Protein AF-A0A379AAY5-F1 (afdb_monomer_lite)

Sequence (145 aa):
MQYLQDCATEAGLPSEFLYMDEIGLGEKGEFTDAQDQVISNLFKLYPWEFMLREMFSTKLGDAGVRWLEPAWKSIISNKALLPLLWEMFPNHPNLLPAWFAEDDVPHMDKYVVKPLFSREGANIRIVENGQEIAPRRWAVWPKRE

Radius of gyration: 20.33 Å; chains: 1; bounding box: 47×43×53 Å

Organism: Enterobacter agglomerans (NCBI:txid549)

pLDDT: mean 86.91, std 13.9, range [35.75, 98.0]

Secondary structure (DSSP, 8-state):
-HHHHHHHHHTT-------GGG-EE-TTS-EE-TTS-B--EEE--S-HHHHTTSGGGGGTTTS--EEES-TTHHHHT-TTHHHHHHHHSTT-TT------TTS-PPP-SEEEE--TT--TTTT-EEEETTEEEE---SPPPPPP-

Foldseek 3Di:
DVVVCVVCVVVVHDDDDDDPVQWDADPQRATAGVVRHGAQEDEDPDDLVVCCVDPVVVSPVPNNHHYVVDSCVNVVPFPVVQCVCCVVPPPDVPHDHDDPPPDDDDDDQWDKDDDRPDDDCAPIFIHGNNDGPDDGDDDDDPPDD

Structure (mmCIF, N/CA/C/O backbone):
data_AF-A0A379AAY5-F1
#
_entry.id   AF-A0A379AAY5-F1
#
loop_
_atom_site.group_PDB
_atom_site.id
_atom_site.type_symbol
_atom_site.label_atom_id
_atom_site.label_alt_id
_atom_site.label_comp_id
_atom_site.label_asym_id
_atom_site.label_entity_id
_atom_site.label_seq_id
_atom_site.pdbx_PDB_ins_code
_atom_site.Cartn_x
_atom_site.Cartn_y
_atom_site.Cartn_z
_atom_site.occupancy
_atom_site.B_iso_or_equiv
_atom_site.auth_seq_id
_atom_site.auth_comp_id
_atom_site.auth_asym_id
_atom_site.auth_atom_id
_atom_site.pdbx_PDB_model_num
ATOM 1 N N . MET A 1 1 ? 5.084 2.052 14.918 1.00 78.38 1 MET A N 1
ATOM 2 C CA . MET A 1 1 ? 3.793 2.266 15.603 1.00 78.38 1 MET A CA 1
ATOM 3 C C . MET A 1 1 ? 3.895 3.411 16.588 1.00 78.38 1 MET A C 1
ATOM 5 O O . MET A 1 1 ? 3.214 4.391 16.342 1.00 78.38 1 MET A O 1
ATOM 9 N N . GLN A 1 2 ? 4.801 3.344 17.575 1.00 88.62 2 GLN A N 1
ATOM 10 C CA . GLN A 1 2 ? 4.954 4.370 18.620 1.00 88.62 2 GLN A CA 1
ATOM 11 C C . GLN A 1 2 ? 4.897 5.812 18.103 1.00 88.62 2 GLN A C 1
ATOM 13 O O . GLN A 1 2 ? 4.062 6.575 18.551 1.00 88.62 2 GLN A O 1
ATOM 18 N N . TYR A 1 3 ? 5.668 6.140 17.064 1.00 93.12 3 TYR A N 1
ATOM 19 C CA . TYR A 1 3 ? 5.671 7.490 16.494 1.00 93.12 3 TYR A CA 1
ATOM 20 C C . TYR A 1 3 ? 4.278 8.029 16.109 1.00 93.12 3 TYR A C 1
ATOM 22 O O . TYR A 1 3 ? 3.958 9.172 16.401 1.00 93.12 3 TYR A O 1
ATOM 30 N N . LEU A 1 4 ? 3.422 7.216 15.478 1.00 92.75 4 LEU A N 1
ATOM 31 C CA . LEU A 1 4 ? 2.071 7.660 15.107 1.00 92.75 4 LEU A CA 1
ATOM 32 C C . LEU A 1 4 ? 1.134 7.742 16.315 1.00 92.75 4 LEU A C 1
ATOM 34 O O . LEU A 1 4 ? 0.222 8.564 16.318 1.00 92.75 4 LEU A O 1
ATOM 38 N N . GLN A 1 5 ? 1.367 6.912 17.331 1.00 92.75 5 GLN A N 1
ATOM 39 C CA . GLN A 1 5 ? 0.647 6.979 18.599 1.00 92.75 5 GLN A CA 1
ATOM 40 C C . GLN A 1 5 ? 1.020 8.248 19.378 1.00 92.75 5 GLN A C 1
ATOM 42 O O . GLN A 1 5 ? 0.143 8.920 19.918 1.00 92.75 5 GLN A O 1
ATOM 47 N N . ASP A 1 6 ? 2.299 8.626 19.360 1.00 94.38 6 ASP A N 1
ATOM 48 C CA . ASP A 1 6 ? 2.790 9.876 19.939 1.00 94.38 6 ASP A CA 1
ATOM 49 C C . ASP A 1 6 ? 2.157 11.070 19.213 1.00 94.38 6 ASP A C 1
ATOM 51 O O . ASP A 1 6 ? 1.593 11.943 19.863 1.00 94.38 6 ASP A O 1
ATOM 55 N N . CYS A 1 7 ? 2.118 11.065 17.872 1.00 95.44 7 CYS A N 1
ATOM 56 C CA . CYS A 1 7 ? 1.424 12.107 17.105 1.00 95.44 7 CYS A CA 1
ATOM 57 C C . CYS A 1 7 ? -0.078 12.194 17.433 1.00 95.44 7 CYS A C 1
ATOM 59 O O . CYS A 1 7 ? -0.622 13.293 17.524 1.00 95.44 7 CYS A O 1
ATOM 61 N N . ALA A 1 8 ? -0.764 11.058 17.605 1.00 93.62 8 ALA A N 1
ATOM 62 C CA . ALA A 1 8 ? -2.165 11.045 18.026 1.00 93.62 8 ALA A CA 1
ATOM 63 C C . ALA A 1 8 ? -2.330 11.644 19.432 1.00 93.62 8 ALA A C 1
ATOM 65 O O . ALA A 1 8 ? -3.201 12.486 19.642 1.00 93.62 8 ALA A O 1
ATOM 66 N N . THR A 1 9 ? -1.443 11.277 20.359 1.00 94.69 9 THR A N 1
ATOM 67 C CA . THR A 1 9 ? -1.415 11.805 21.729 1.00 94.69 9 THR A CA 1
ATOM 68 C C . THR A 1 9 ? -1.166 13.315 21.744 1.00 94.69 9 THR A C 1
ATOM 70 O O . THR A 1 9 ? -1.894 14.049 22.408 1.00 94.69 9 THR A O 1
ATOM 73 N N . GLU A 1 10 ? -0.200 13.806 20.963 1.00 96.69 10 GLU A N 1
ATOM 74 C CA . GLU A 1 10 ? 0.086 15.239 20.795 1.00 96.69 10 GLU A CA 1
ATOM 75 C C . GLU A 1 10 ? -1.099 16.001 20.184 1.00 96.69 10 GLU A C 1
ATOM 77 O O . GLU A 1 10 ? -1.337 17.160 20.524 1.00 96.69 10 GLU A O 1
ATOM 82 N N . ALA A 1 11 ? -1.884 15.345 19.325 1.00 96.06 11 ALA A N 1
ATOM 83 C CA . ALA A 1 11 ? -3.123 15.882 18.769 1.00 96.06 11 ALA A CA 1
ATOM 84 C C . ALA A 1 11 ? -4.331 15.778 19.726 1.00 96.06 11 ALA A C 1
ATOM 86 O O . ALA A 1 11 ? -5.434 16.189 19.360 1.00 96.06 11 ALA A O 1
ATOM 87 N N . GLY A 1 12 ? -4.154 15.235 20.937 1.00 96.12 12 GLY A N 1
ATOM 88 C CA . GLY A 1 12 ? -5.219 15.054 21.927 1.00 96.12 12 GLY A CA 1
ATOM 89 C C . GLY A 1 12 ? -6.191 13.9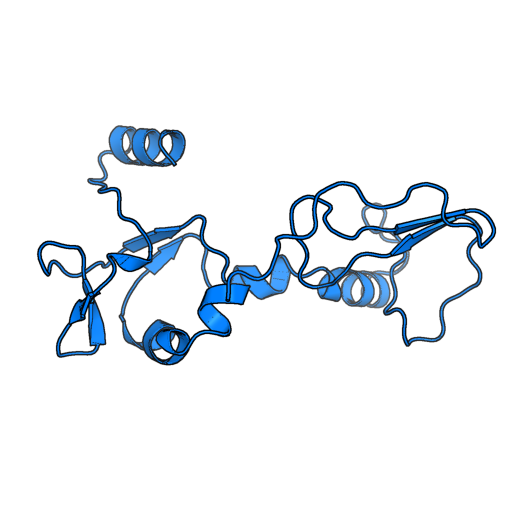13 21.608 1.00 96.12 12 GLY A C 1
ATOM 90 O O . GLY A 1 12 ? -7.307 13.897 22.128 1.00 96.12 12 GLY A O 1
ATOM 91 N N . LEU A 1 13 ? -5.797 12.974 20.746 1.00 93.00 13 LEU A N 1
ATOM 92 C CA . LEU A 1 13 ? -6.594 11.805 20.391 1.00 93.00 13 LEU A CA 1
ATOM 93 C C . LEU A 1 13 ? -6.202 10.613 21.279 1.00 93.00 13 LEU A C 1
ATOM 95 O O . LEU A 1 13 ? -5.034 10.213 21.271 1.00 93.00 13 LEU A O 1
ATOM 99 N N . PRO A 1 14 ? -7.152 10.006 22.017 1.00 90.88 14 PRO A N 1
ATOM 100 C CA . PRO A 1 14 ? -6.879 8.769 22.734 1.00 90.88 14 PRO A CA 1
ATOM 101 C C . PRO A 1 14 ? -6.568 7.658 21.728 1.00 90.88 14 PRO A C 1
ATOM 103 O O . PRO A 1 14 ? -7.204 7.558 20.675 1.00 90.88 14 PRO A O 1
ATOM 106 N N . SER A 1 15 ? -5.572 6.836 22.038 1.00 92.31 15 SER A N 1
ATOM 107 C CA . SER A 1 15 ? -5.145 5.747 21.165 1.00 92.31 15 SER A CA 1
ATOM 108 C C . SER A 1 15 ? -4.651 4.562 21.980 1.00 92.31 15 SER A C 1
ATOM 110 O O . SER A 1 15 ? -3.886 4.728 22.927 1.00 92.31 15 SER A O 1
ATOM 112 N N . GLU A 1 16 ? -5.068 3.372 21.565 1.00 92.00 16 GLU A N 1
ATOM 113 C CA . GLU A 1 16 ? -4.670 2.098 22.158 1.00 92.00 16 GLU A CA 1
ATOM 114 C C . GLU A 1 16 ? -3.920 1.262 21.120 1.00 92.00 16 GLU A C 1
ATOM 116 O O . GLU A 1 16 ? -4.188 1.340 19.915 1.00 92.00 16 GLU A O 1
ATOM 121 N N . PHE A 1 17 ? -2.951 0.478 21.588 1.00 92.94 17 PHE A N 1
ATOM 122 C CA . PHE A 1 17 ? -2.233 -0.478 20.754 1.00 92.94 17 PHE A CA 1
ATOM 123 C C . PHE A 1 17 ? -2.878 -1.856 20.884 1.00 92.94 17 PHE A C 1
ATOM 125 O O . PHE A 1 17 ? -3.150 -2.308 21.990 1.00 92.94 17 PHE A O 1
ATOM 132 N N . LEU A 1 18 ? -3.047 -2.539 19.754 1.00 93.12 18 LEU A N 1
ATOM 133 C CA . LEU A 1 18 ? -3.542 -3.907 19.700 1.00 93.12 18 LEU A CA 1
ATOM 134 C C . LEU A 1 18 ? -2.869 -4.685 18.566 1.00 93.12 18 LEU A C 1
ATOM 136 O O . LEU A 1 18 ? -2.478 -4.110 17.540 1.00 93.12 18 LEU A O 1
ATOM 140 N N . TYR A 1 19 ? -2.754 -5.995 18.742 1.00 93.06 19 TYR A N 1
ATOM 141 C CA . TYR A 1 19 ? -2.365 -6.913 17.682 1.00 93.06 19 TYR A CA 1
ATOM 142 C C . TYR A 1 19 ? -3.573 -7.282 16.808 1.00 93.06 19 TYR A C 1
ATOM 144 O O . TYR A 1 19 ? -4.729 -7.186 17.212 1.00 93.06 19 TYR A O 1
ATOM 152 N N . MET A 1 20 ? -3.315 -7.685 15.559 1.00 90.50 20 MET A N 1
ATOM 153 C CA . MET A 1 20 ? -4.387 -7.999 14.600 1.00 90.50 20 MET A CA 1
ATOM 154 C C . MET A 1 20 ? -5.238 -9.202 15.025 1.00 90.50 20 MET A C 1
ATOM 156 O O . MET A 1 20 ? -6.417 -9.251 14.696 1.00 90.50 20 MET A O 1
ATOM 160 N N . ASP A 1 21 ? -4.643 -10.166 15.725 1.00 90.62 21 ASP A N 1
ATOM 161 C CA . ASP A 1 21 ? -5.290 -11.368 16.259 1.00 90.62 21 ASP A CA 1
ATOM 162 C C . ASP A 1 21 ? -6.074 -11.117 17.556 1.00 90.62 21 ASP A C 1
ATOM 164 O O . ASP A 1 21 ? -6.838 -11.981 17.978 1.00 90.62 21 ASP A O 1
ATOM 168 N N . GLU A 1 22 ? -5.941 -9.928 18.147 1.00 93.88 22 GLU A N 1
ATOM 169 C CA . GLU A 1 22 ? -6.748 -9.472 19.285 1.00 93.88 22 GLU A CA 1
ATOM 170 C C . GLU A 1 22 ? -8.028 -8.742 18.848 1.00 93.88 22 GLU A C 1
ATOM 172 O O . GLU A 1 22 ? -8.872 -8.438 19.689 1.00 93.88 22 GLU A O 1
ATOM 177 N N . ILE A 1 23 ? -8.197 -8.456 17.549 1.00 92.56 23 ILE A N 1
ATOM 178 C CA . ILE A 1 23 ? -9.412 -7.811 17.037 1.00 92.56 23 ILE A CA 1
ATOM 179 C C . ILE A 1 23 ? -10.574 -8.803 17.087 1.00 92.56 23 ILE A C 1
ATOM 181 O O . ILE A 1 23 ? -10.602 -9.798 16.357 1.00 92.56 23 ILE A O 1
ATOM 185 N N . GLY A 1 24 ? -11.561 -8.486 17.919 1.00 92.88 24 GLY A N 1
ATOM 186 C CA . GLY A 1 24 ? -12.810 -9.223 18.031 1.00 92.88 24 GLY A CA 1
ATOM 187 C C . GLY A 1 24 ? -13.842 -8.831 16.972 1.00 92.88 24 GLY A C 1
ATOM 188 O O . GLY A 1 24 ? -13.685 -7.865 16.219 1.00 92.88 24 GLY A O 1
ATOM 189 N N . LEU A 1 25 ? -14.932 -9.600 16.932 1.00 90.94 25 LEU A N 1
ATOM 190 C CA . LEU A 1 25 ? -16.123 -9.307 16.138 1.00 90.94 25 LEU A CA 1
ATOM 191 C C . LEU A 1 25 ? -17.340 -9.288 17.068 1.00 90.94 25 LEU A C 1
ATOM 193 O O . LEU A 1 25 ? -17.734 -10.329 17.593 1.00 90.94 25 LEU A O 1
ATOM 197 N N . GLY A 1 26 ? -17.930 -8.110 17.254 1.00 88.88 26 GLY A N 1
ATOM 198 C CA . GLY A 1 26 ? -19.138 -7.910 18.046 1.00 88.88 26 GLY A CA 1
ATOM 199 C C . GLY A 1 26 ? -20.385 -8.522 17.400 1.00 88.88 26 GLY A C 1
ATOM 200 O O . GLY A 1 26 ? -20.398 -8.898 16.225 1.00 88.88 26 GLY A O 1
ATOM 201 N N . GLU A 1 27 ? -21.478 -8.587 18.164 1.00 85.75 27 GLU A N 1
ATOM 202 C CA . GLU A 1 27 ? -22.724 -9.253 17.748 1.00 85.75 27 GLU A CA 1
ATOM 203 C C . GLU A 1 27 ? -23.367 -8.646 16.493 1.00 85.75 27 GLU A C 1
ATOM 205 O O . GLU A 1 27 ? -24.044 -9.354 15.744 1.00 85.75 27 GLU A O 1
ATOM 210 N N . LYS A 1 28 ? -23.153 -7.350 16.229 1.00 85.06 28 LYS A N 1
ATOM 211 C CA . LYS A 1 28 ? -23.681 -6.676 15.031 1.00 85.06 28 LYS A CA 1
ATOM 212 C C . LYS A 1 28 ? -22.650 -6.587 13.905 1.00 85.06 28 LYS A C 1
ATOM 214 O O . LYS A 1 28 ? -22.916 -5.963 12.882 1.00 85.06 28 LYS A O 1
ATOM 219 N N . GLY A 1 29 ? -21.503 -7.249 14.062 1.00 87.19 29 GLY A N 1
ATOM 220 C CA . GLY A 1 29 ? -20.422 -7.265 13.085 1.00 87.19 29 GLY A CA 1
ATOM 221 C C . GLY A 1 29 ? -19.445 -6.095 13.198 1.00 87.19 29 GLY A C 1
ATOM 222 O O . GLY A 1 29 ? -18.648 -5.915 12.279 1.00 87.19 29 GLY A O 1
ATOM 223 N N . GLU A 1 30 ? -19.485 -5.312 14.282 1.00 92.00 30 GLU A N 1
ATOM 224 C CA . GLU A 1 30 ? -18.460 -4.303 14.560 1.00 92.00 30 GLU A CA 1
ATOM 225 C C . GLU A 1 30 ? -17.140 -4.958 14.976 1.00 92.00 30 GLU A C 1
ATOM 227 O O . GLU A 1 30 ? -17.132 -6.034 15.574 1.00 92.00 30 GLU A O 1
ATOM 232 N N . PHE A 1 31 ? -16.015 -4.297 14.712 1.00 93.31 31 PHE A N 1
ATOM 233 C CA . PHE A 1 31 ? -14.741 -4.726 15.288 1.00 93.31 31 PHE A CA 1
ATOM 234 C C . PHE A 1 31 ? -14.588 -4.206 16.709 1.00 93.31 31 PHE A C 1
ATOM 236 O O . PHE A 1 31 ? -14.945 -3.061 16.993 1.00 93.31 31 PHE A O 1
ATOM 243 N N . THR A 1 32 ? -14.055 -5.051 17.587 1.00 94.88 32 THR A N 1
ATOM 244 C CA . THR A 1 32 ? -13.861 -4.741 19.004 1.00 94.88 32 THR A CA 1
ATOM 245 C C . THR A 1 32 ? -12.418 -4.961 19.438 1.00 94.88 32 THR A C 1
ATOM 247 O O . THR A 1 32 ? -11.678 -5.718 18.806 1.00 94.88 32 THR A O 1
ATOM 250 N N . ASP A 1 33 ? -12.007 -4.265 20.495 1.00 94.56 33 ASP A N 1
ATOM 251 C CA . ASP A 1 33 ? -10.740 -4.523 21.179 1.00 94.56 33 ASP A CA 1
ATOM 252 C C . ASP A 1 33 ? -10.856 -5.682 22.188 1.00 94.56 33 ASP A C 1
ATOM 254 O O . ASP A 1 33 ? -11.897 -6.333 22.314 1.00 94.56 33 ASP A O 1
ATOM 258 N N . ALA A 1 34 ? -9.779 -5.931 22.937 1.00 93.25 34 ALA A N 1
ATOM 259 C CA . ALA A 1 34 ? -9.712 -6.987 23.947 1.00 93.25 34 ALA A CA 1
ATOM 260 C C . ALA A 1 34 ? -10.624 -6.754 25.176 1.00 93.25 34 ALA A C 1
ATOM 262 O O . ALA A 1 34 ? -10.684 -7.608 26.061 1.00 93.25 34 ALA A O 1
ATOM 263 N N . GLN A 1 35 ? -11.303 -5.606 25.268 1.00 93.44 35 GLN A N 1
ATOM 264 C CA . GLN A 1 35 ? -12.275 -5.257 26.309 1.00 93.44 35 GLN A CA 1
ATOM 265 C C . GLN A 1 35 ? -13.695 -5.098 25.733 1.00 93.44 35 GLN A C 1
ATOM 267 O O . GLN A 1 35 ? -14.551 -4.449 26.347 1.00 93.44 35 GLN A O 1
ATOM 272 N N . ASP A 1 36 ? -13.944 -5.671 24.552 1.00 93.12 36 ASP A N 1
ATOM 273 C CA . ASP A 1 36 ? -15.214 -5.613 23.826 1.00 93.12 36 ASP A CA 1
ATOM 274 C C . ASP A 1 36 ? -15.682 -4.181 23.499 1.00 93.12 36 ASP A C 1
ATOM 276 O O . ASP A 1 36 ? -16.865 -3.942 23.243 1.00 93.12 36 ASP A O 1
ATOM 280 N N . GLN A 1 37 ? -14.770 -3.200 23.480 1.00 93.44 37 GLN A N 1
ATOM 281 C CA . GLN A 1 37 ? -15.107 -1.840 23.068 1.00 93.44 37 GLN A CA 1
ATOM 282 C C . GLN A 1 37 ? -15.064 -1.724 21.549 1.00 93.44 37 GLN A C 1
ATOM 284 O O . GLN A 1 37 ? -14.132 -2.185 20.893 1.00 93.44 37 GLN A O 1
ATOM 289 N N . VAL A 1 38 ? -16.081 -1.076 20.977 1.00 94.12 38 VAL A N 1
ATOM 290 C CA . VAL A 1 38 ? -16.193 -0.900 19.525 1.00 94.12 38 VAL A CA 1
ATOM 291 C C . VAL A 1 38 ? -15.079 0.002 18.998 1.00 94.12 38 VAL A C 1
ATOM 293 O O . VAL A 1 38 ? -14.957 1.174 19.368 1.00 94.12 38 VAL A O 1
ATOM 296 N N . ILE A 1 39 ? -14.323 -0.520 18.039 1.00 94.56 39 ILE A N 1
ATOM 297 C CA . ILE A 1 39 ? -13.283 0.204 17.319 1.00 94.56 39 ILE A CA 1
ATOM 298 C C . ILE A 1 39 ? -13.938 1.013 16.199 1.00 94.56 39 ILE A C 1
ATOM 300 O O . ILE A 1 39 ? -14.392 0.473 15.196 1.00 94.56 39 ILE A O 1
ATOM 304 N N . SER A 1 40 ? -13.956 2.338 16.335 1.00 93.31 40 SER A N 1
ATOM 305 C CA . SER A 1 40 ? -14.542 3.238 15.326 1.00 93.31 40 SER A CA 1
ATOM 306 C C . SER A 1 40 ? -13.520 3.827 14.346 1.00 93.31 40 SER A C 1
ATOM 308 O O . SER A 1 40 ? -13.878 4.221 13.233 1.00 93.31 40 SER A O 1
ATOM 310 N N . ASN A 1 41 ? -12.246 3.893 14.737 1.00 94.25 41 ASN A N 1
ATOM 311 C CA . ASN A 1 41 ? -11.136 4.383 13.923 1.00 94.25 41 ASN A CA 1
ATOM 312 C C . ASN A 1 41 ? -9.942 3.451 14.132 1.00 94.25 41 ASN A C 1
ATOM 314 O O . ASN A 1 41 ? -9.644 3.105 15.272 1.00 94.25 41 ASN A O 1
ATOM 318 N N . LEU A 1 42 ? -9.252 3.065 13.059 1.00 94.50 42 LEU A N 1
ATOM 319 C CA . LEU A 1 42 ? -8.114 2.151 13.163 1.00 94.50 42 LEU A CA 1
ATOM 320 C C . LEU A 1 42 ? -6.980 2.556 12.221 1.00 94.50 42 LEU A C 1
ATOM 322 O O . LEU A 1 42 ? -7.177 2.659 11.007 1.00 94.50 42 LEU A O 1
ATOM 326 N N . PHE A 1 43 ? -5.778 2.707 12.784 1.00 94.75 43 PHE A N 1
ATOM 327 C CA . PHE A 1 43 ? -4.532 2.709 12.025 1.00 94.75 43 PHE A CA 1
ATOM 328 C C . PHE A 1 43 ? -3.882 1.323 12.057 1.00 94.75 43 PHE A C 1
ATOM 330 O O . PHE A 1 43 ? -3.797 0.709 13.117 1.00 94.75 43 PHE A O 1
ATOM 337 N N . LYS A 1 44 ? -3.374 0.839 10.916 1.00 92.88 44 LYS A N 1
ATOM 338 C CA . LYS A 1 44 ? -2.690 -0.463 10.846 1.00 92.88 44 LYS A CA 1
ATOM 339 C C . LYS A 1 44 ? -1.455 -0.452 9.955 1.00 92.88 44 LYS A C 1
ATOM 341 O O . LYS A 1 44 ? -1.442 0.137 8.875 1.00 92.88 44 LYS A O 1
ATOM 346 N N . LEU A 1 45 ? -0.453 -1.229 10.365 1.00 91.56 45 LEU A N 1
ATOM 347 C CA . LEU A 1 45 ? 0.659 -1.640 9.499 1.00 91.56 45 LEU A CA 1
ATOM 348 C C . LEU A 1 45 ? 0.337 -2.912 8.702 1.00 91.56 45 LEU A C 1
ATOM 350 O O . LEU A 1 45 ? 1.033 -3.226 7.736 1.00 91.56 45 LEU A O 1
ATOM 354 N N . TYR A 1 46 ? -0.723 -3.631 9.085 1.00 91.19 46 TYR A N 1
ATOM 355 C CA . TYR A 1 46 ? -1.117 -4.864 8.420 1.00 91.19 46 TYR A CA 1
ATOM 356 C C . TYR A 1 46 ? -1.600 -4.587 6.980 1.00 91.19 46 TYR A C 1
ATOM 358 O O . TYR A 1 46 ? -2.476 -3.735 6.775 1.00 91.19 46 TYR A O 1
ATOM 366 N N . PRO A 1 47 ? -1.038 -5.263 5.963 1.00 89.81 47 PRO A N 1
ATOM 367 C CA . PRO A 1 47 ? -1.388 -5.079 4.557 1.00 89.81 47 PRO A CA 1
ATOM 368 C C . PRO A 1 47 ? -2.878 -5.192 4.247 1.00 89.81 47 PRO A C 1
ATOM 370 O O . PRO A 1 47 ? -3.542 -6.136 4.667 1.00 89.81 47 PRO A O 1
ATOM 373 N N . TRP A 1 48 ? -3.395 -4.286 3.416 1.00 91.56 48 TRP A N 1
ATOM 374 C CA . TRP A 1 48 ? -4.734 -4.454 2.845 1.00 91.56 48 TRP A CA 1
ATOM 375 C C . TRP A 1 48 ? -4.836 -5.725 2.002 1.00 91.56 48 TRP A C 1
ATOM 377 O O . TRP A 1 48 ? -5.836 -6.425 2.066 1.00 91.56 48 TRP A O 1
ATOM 387 N N . GLU A 1 49 ? -3.784 -6.068 1.263 1.00 88.06 49 GLU A N 1
ATOM 388 C CA . GLU A 1 49 ? -3.754 -7.234 0.382 1.00 88.06 49 GLU A CA 1
ATOM 389 C C . GLU A 1 49 ? -3.892 -8.560 1.136 1.00 88.06 49 GLU A C 1
ATOM 391 O O . GLU A 1 49 ? -4.328 -9.544 0.545 1.00 88.06 49 GLU A O 1
ATOM 396 N N . PHE A 1 50 ? -3.516 -8.595 2.419 1.00 89.12 50 PHE A N 1
ATOM 397 C CA . PHE A 1 50 ? -3.679 -9.777 3.265 1.00 89.12 50 PHE A CA 1
ATOM 398 C C . PHE A 1 50 ? -5.094 -9.822 3.832 1.00 89.12 50 PHE A C 1
ATOM 400 O O . PHE A 1 50 ? -5.799 -10.800 3.606 1.00 89.12 50 PHE A O 1
ATOM 407 N N . MET A 1 51 ? -5.565 -8.711 4.411 1.00 89.75 51 MET A N 1
ATOM 408 C CA . MET A 1 51 ? -6.938 -8.613 4.922 1.00 89.75 51 MET A CA 1
ATOM 409 C C . MET A 1 51 ? -7.989 -8.953 3.866 1.00 89.75 51 MET A C 1
ATOM 411 O O . MET A 1 51 ? -8.956 -9.642 4.164 1.00 89.75 51 MET A O 1
ATOM 415 N N . LEU A 1 52 ? -7.793 -8.499 2.623 1.00 89.00 52 LEU A N 1
ATOM 416 C CA . LEU A 1 52 ? -8.711 -8.748 1.507 1.00 89.00 52 LEU A CA 1
ATOM 417 C C . LEU A 1 52 ? -8.718 -10.212 1.029 1.00 89.00 52 LEU A C 1
ATOM 419 O O . LEU A 1 52 ? -9.611 -10.591 0.279 1.00 89.00 52 LEU A O 1
ATOM 423 N N . ARG A 1 53 ? -7.735 -11.031 1.427 1.00 87.88 53 ARG A N 1
ATOM 424 C CA . ARG A 1 53 ? -7.638 -12.462 1.075 1.00 87.88 53 ARG A CA 1
ATOM 425 C C . ARG A 1 53 ? -8.087 -13.394 2.198 1.00 87.88 53 ARG A C 1
ATOM 427 O O . ARG A 1 53 ? -8.214 -14.594 1.976 1.00 87.88 53 ARG A O 1
ATOM 434 N N . GLU A 1 54 ? -8.300 -12.860 3.390 1.00 87.06 54 GLU A N 1
ATOM 435 C CA . GLU A 1 54 ? -8.712 -13.616 4.567 1.00 87.06 54 GLU A CA 1
ATOM 436 C C . GLU A 1 54 ? -10.240 -13.667 4.681 1.00 87.06 54 GLU A C 1
ATOM 438 O O . GLU A 1 54 ? -10.948 -12.819 4.133 1.00 87.06 54 GLU A O 1
ATOM 443 N N . MET A 1 55 ? -10.778 -14.631 5.439 1.00 78.50 55 MET A N 1
ATOM 444 C CA . MET A 1 55 ? -12.230 -14.713 5.689 1.00 78.50 55 MET A CA 1
ATOM 445 C C . MET A 1 55 ? -12.783 -13.452 6.376 1.00 78.50 55 MET A C 1
ATOM 447 O O . MET A 1 55 ? -13.936 -13.070 6.158 1.00 78.50 55 MET A O 1
ATOM 451 N N . PHE A 1 56 ? -11.929 -12.772 7.145 1.00 76.38 56 PHE A N 1
ATOM 452 C CA . PHE A 1 56 ? -12.206 -11.498 7.806 1.00 76.38 56 PHE A CA 1
ATOM 453 C C . PHE A 1 56 ? -12.602 -10.376 6.825 1.00 76.38 56 PHE A C 1
ATOM 455 O O . PHE A 1 56 ? -13.303 -9.438 7.205 1.00 76.38 56 PHE A O 1
ATOM 462 N N . SER A 1 57 ? -12.235 -10.498 5.541 1.00 84.75 57 SER A N 1
ATOM 463 C CA . SER A 1 57 ? -12.570 -9.529 4.487 1.00 84.75 57 SER A CA 1
ATOM 464 C C . SER A 1 57 ? -14.062 -9.216 4.377 1.00 84.75 57 SER A C 1
ATOM 466 O O . SER A 1 57 ? -14.436 -8.075 4.108 1.00 84.75 57 SER A O 1
ATOM 468 N N . THR A 1 58 ? -14.916 -10.208 4.640 1.00 83.75 58 THR A N 1
ATOM 469 C CA . THR A 1 58 ? -16.378 -10.095 4.536 1.00 83.75 58 THR A CA 1
ATOM 470 C C . THR A 1 58 ? -16.989 -9.091 5.512 1.00 83.75 58 THR A C 1
ATOM 472 O O . THR A 1 58 ? -18.110 -8.646 5.293 1.00 83.75 58 THR A O 1
ATOM 475 N N . LYS A 1 59 ? -16.266 -8.715 6.574 1.00 85.81 59 LYS A N 1
ATOM 476 C CA . LYS A 1 59 ? -16.733 -7.776 7.604 1.00 85.81 59 LYS A CA 1
ATOM 477 C C . LYS A 1 59 ? -16.180 -6.363 7.441 1.00 85.81 59 LYS A C 1
ATOM 479 O O . LYS A 1 59 ? -16.684 -5.439 8.066 1.00 85.81 59 LYS A O 1
ATOM 484 N N . LEU A 1 60 ? -15.195 -6.158 6.561 1.00 86.75 60 LEU A N 1
ATOM 485 C CA . LEU A 1 60 ? -14.492 -4.875 6.428 1.00 86.75 60 LEU A CA 1
ATOM 486 C C . LEU A 1 60 ? -15.397 -3.710 6.010 1.00 86.75 60 LEU A C 1
ATOM 488 O O . LEU A 1 60 ? -15.149 -2.580 6.427 1.00 86.75 60 LEU A O 1
ATOM 492 N N . GLY A 1 61 ? -16.402 -3.977 5.170 1.00 84.19 61 GLY A N 1
ATOM 493 C CA . GLY A 1 61 ? -17.334 -2.957 4.682 1.00 84.19 61 GLY A CA 1
ATOM 494 C C . GLY A 1 61 ? -18.397 -2.562 5.708 1.00 84.19 61 GLY A C 1
ATOM 495 O O . GLY A 1 61 ? -18.736 -1.385 5.807 1.00 84.19 61 GLY A O 1
ATOM 496 N N . ASP A 1 62 ? -18.870 -3.528 6.496 1.00 86.00 62 ASP A N 1
ATOM 497 C CA . ASP A 1 62 ? -20.025 -3.351 7.383 1.00 86.00 62 ASP A CA 1
ATOM 498 C C . ASP A 1 62 ? -19.632 -2.975 8.819 1.00 86.00 62 ASP A C 1
ATOM 500 O O . ASP A 1 62 ? -20.452 -2.436 9.556 1.00 86.00 62 ASP A O 1
ATOM 504 N N . ALA A 1 63 ? -18.371 -3.191 9.216 1.00 87.12 63 ALA A N 1
ATOM 505 C CA . ALA A 1 63 ? -17.900 -2.970 10.587 1.00 87.12 63 ALA A CA 1
ATOM 506 C C . ALA A 1 63 ? -17.889 -1.494 11.043 1.00 87.12 63 ALA A C 1
ATOM 508 O O . ALA A 1 63 ? -17.550 -1.210 12.189 1.00 87.12 63 ALA A O 1
ATOM 509 N N . GLY A 1 64 ? -18.209 -0.536 10.163 1.00 88.75 64 GLY A N 1
ATOM 510 C CA . GLY A 1 64 ? -18.308 0.888 10.516 1.00 88.75 64 GLY A CA 1
ATOM 511 C C . GLY A 1 64 ? -16.979 1.566 10.885 1.00 88.75 64 GLY A C 1
ATOM 512 O O . GLY A 1 64 ? -16.980 2.693 11.383 1.00 88.75 64 GLY A O 1
ATOM 513 N N . VAL A 1 65 ? -15.846 0.905 10.628 1.00 94.12 65 VAL A N 1
ATOM 514 C CA . VAL A 1 65 ? -14.506 1.397 10.974 1.00 94.12 65 VAL A CA 1
ATOM 515 C C . VAL A 1 65 ? -14.011 2.420 9.954 1.00 94.12 65 VAL A C 1
ATOM 517 O O . VAL A 1 65 ? -14.004 2.179 8.744 1.00 94.12 65 VAL A O 1
ATOM 520 N N . ARG A 1 66 ? -13.508 3.558 10.442 1.00 94.56 66 ARG A N 1
ATOM 521 C CA . ARG A 1 66 ? -12.738 4.510 9.633 1.00 94.56 66 ARG A CA 1
ATOM 522 C C . ARG A 1 66 ? -11.276 4.082 9.589 1.00 94.56 66 ARG A C 1
ATOM 524 O O . ARG A 1 66 ? -10.541 4.220 10.566 1.00 94.56 66 ARG A O 1
ATOM 531 N N . TRP A 1 67 ? -10.860 3.557 8.444 1.00 94.25 67 TRP A N 1
ATOM 532 C CA . TRP A 1 67 ? -9.508 3.042 8.258 1.00 94.25 67 TRP A CA 1
ATOM 533 C C . TRP A 1 67 ? -8.514 4.130 7.878 1.00 94.25 67 TRP A C 1
ATOM 535 O O . TRP A 1 67 ? -8.718 4.858 6.904 1.00 94.25 67 TRP A O 1
ATOM 545 N N . LEU A 1 68 ? -7.387 4.144 8.582 1.00 93.31 68 LEU A N 1
ATOM 546 C CA . LEU A 1 68 ? -6.188 4.863 8.190 1.00 93.31 68 LEU A CA 1
ATOM 547 C C . LEU A 1 68 ? -5.070 3.847 7.909 1.00 93.31 68 LEU A C 1
ATOM 549 O O . LEU A 1 68 ? -4.551 3.178 8.790 1.00 93.31 68 LEU A O 1
ATOM 553 N N . GLU A 1 69 ? -4.629 3.656 6.683 1.00 93.50 69 GLU A N 1
ATOM 554 C CA . GLU A 1 69 ? -5.077 4.250 5.425 1.00 93.50 69 GLU A CA 1
ATOM 555 C C . GLU A 1 69 ? -6.338 3.566 4.864 1.00 93.50 69 GLU A C 1
ATOM 557 O O . GLU A 1 69 ? -6.546 2.378 5.127 1.00 93.50 69 GLU A O 1
ATOM 562 N N . PRO A 1 70 ? -7.148 4.251 4.036 1.00 93.50 70 PRO A N 1
ATOM 563 C CA . PRO A 1 70 ? -8.377 3.685 3.480 1.00 93.50 70 PRO A CA 1
ATOM 564 C C . PRO A 1 70 ? -8.116 2.538 2.488 1.00 93.50 70 PRO A C 1
ATOM 566 O O . PRO A 1 70 ? -7.061 2.465 1.856 1.00 93.50 70 PRO A O 1
ATOM 569 N N . ALA A 1 71 ? -9.112 1.663 2.298 1.00 92.19 71 ALA A N 1
ATOM 570 C CA . ALA A 1 71 ? -8.993 0.445 1.483 1.00 92.19 71 ALA A CA 1
ATOM 571 C C . ALA A 1 71 ? -8.574 0.703 0.028 1.00 92.19 71 ALA A C 1
ATOM 573 O O . ALA A 1 71 ? -7.758 -0.039 -0.523 1.00 92.19 71 ALA A O 1
ATOM 574 N N . TRP A 1 72 ? -9.065 1.786 -0.584 1.00 92.62 72 TRP A N 1
ATOM 575 C CA . TRP A 1 72 ? -8.717 2.158 -1.961 1.00 92.62 72 TRP A CA 1
ATOM 576 C C . TRP A 1 72 ? -7.223 2.459 -2.139 1.00 92.62 72 TRP A C 1
ATOM 578 O O . TRP A 1 72 ? -6.714 2.369 -3.257 1.00 92.62 72 TRP A O 1
ATOM 588 N N . LYS A 1 73 ? -6.481 2.735 -1.054 1.00 92.88 73 LYS A N 1
ATOM 589 C CA . LYS A 1 73 ? -5.028 2.921 -1.125 1.00 92.88 73 LYS A CA 1
ATOM 590 C C . LYS A 1 73 ? -4.313 1.672 -1.644 1.00 92.88 73 LYS A C 1
ATOM 592 O O . LYS A 1 73 ? -3.291 1.809 -2.305 1.00 92.88 73 LYS A O 1
ATOM 597 N N . SER A 1 74 ? -4.885 0.483 -1.425 1.00 90.88 74 SER A N 1
ATOM 598 C CA . SER A 1 74 ? -4.367 -0.787 -1.961 1.00 90.88 74 SER A CA 1
ATOM 599 C C . SER A 1 74 ? -4.300 -0.824 -3.491 1.00 90.88 74 SER A C 1
ATOM 601 O O . SER A 1 74 ? -3.431 -1.490 -4.050 1.00 90.88 74 SER A O 1
ATOM 603 N N . ILE A 1 75 ? -5.179 -0.082 -4.171 1.00 90.69 75 ILE A N 1
ATOM 604 C CA . ILE A 1 75 ? -5.190 0.029 -5.631 1.00 90.69 75 ILE A CA 1
ATOM 605 C C . ILE A 1 75 ? -4.020 0.908 -6.072 1.00 90.69 75 ILE A C 1
ATOM 607 O O . ILE A 1 75 ? -3.209 0.491 -6.895 1.00 90.69 75 ILE A O 1
ATOM 611 N N . ILE A 1 76 ? -3.885 2.100 -5.479 1.00 91.62 76 ILE A N 1
ATOM 612 C CA . ILE A 1 76 ? -2.858 3.064 -5.901 1.00 91.62 76 ILE A CA 1
ATOM 613 C C . ILE A 1 76 ? -1.437 2.674 -5.478 1.00 91.62 76 ILE A C 1
ATOM 615 O O . ILE A 1 76 ? -0.469 3.135 -6.074 1.00 91.62 76 ILE A O 1
ATOM 619 N N . SER A 1 77 ? -1.293 1.811 -4.469 1.00 88.94 77 SER A N 1
ATOM 620 C CA . SER A 1 77 ? -0.000 1.254 -4.064 1.00 88.94 77 SER A CA 1
ATOM 621 C C . SER A 1 77 ? 0.419 0.028 -4.880 1.00 88.94 77 SER A C 1
ATOM 623 O O . SER A 1 77 ? 1.537 -0.465 -4.708 1.00 88.94 77 SER A O 1
ATOM 625 N N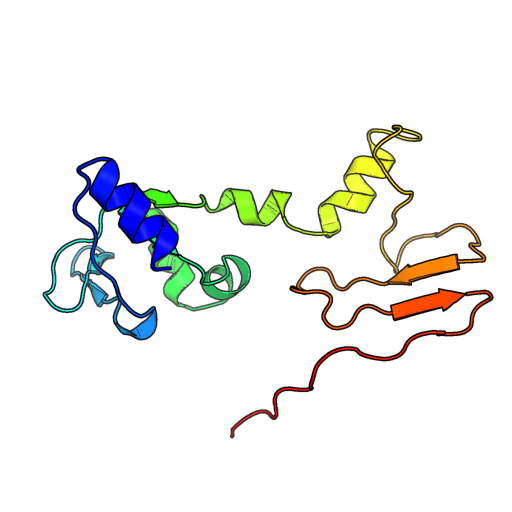 . ASN A 1 78 ? -0.455 -0.501 -5.742 1.00 91.12 78 ASN A N 1
ATOM 626 C CA . ASN A 1 78 ? -0.165 -1.696 -6.523 1.00 91.12 78 ASN A CA 1
ATOM 627 C C . ASN A 1 78 ? 0.725 -1.365 -7.730 1.00 91.12 78 ASN A C 1
ATOM 629 O O . ASN A 1 78 ? 0.447 -0.447 -8.498 1.00 91.12 78 ASN A O 1
ATOM 633 N N . LYS A 1 79 ? 1.777 -2.163 -7.952 1.00 93.38 79 LYS A N 1
ATOM 634 C CA . LYS A 1 79 ? 2.692 -1.978 -9.092 1.00 93.38 79 LYS A CA 1
ATOM 635 C C . LYS A 1 79 ? 2.026 -2.205 -10.450 1.00 93.38 79 LYS A C 1
ATOM 637 O O . LYS A 1 79 ? 2.551 -1.711 -11.441 1.00 93.38 79 LYS A O 1
ATOM 642 N N . ALA A 1 80 ? 0.880 -2.890 -10.491 1.00 93.31 80 ALA A N 1
ATOM 643 C CA . ALA A 1 80 ? 0.053 -3.025 -11.690 1.00 93.31 80 ALA A CA 1
ATOM 644 C C . ALA A 1 80 ? -0.436 -1.670 -12.223 1.00 93.31 80 ALA A C 1
ATOM 646 O O . ALA A 1 80 ? -0.811 -1.572 -13.384 1.00 93.31 80 ALA A O 1
ATOM 647 N N . LEU A 1 81 ? -0.401 -0.616 -11.401 1.00 95.06 81 LEU A N 1
ATOM 648 C CA . LEU A 1 81 ? -0.716 0.734 -11.843 1.00 95.06 81 LEU A CA 1
ATOM 649 C C . LEU A 1 81 ? 0.372 1.326 -12.755 1.00 95.06 81 LEU A C 1
ATOM 651 O O . LEU A 1 81 ? 0.072 2.203 -13.554 1.00 95.06 81 LEU A O 1
ATOM 655 N N . LEU A 1 82 ? 1.628 0.869 -12.659 1.00 95.56 82 LEU A N 1
ATOM 656 C CA . LEU A 1 82 ? 2.742 1.468 -13.405 1.00 95.56 82 LEU A CA 1
ATOM 657 C C . LEU A 1 82 ? 2.605 1.294 -14.929 1.00 95.56 82 LEU A C 1
ATOM 659 O O . LEU A 1 82 ? 2.728 2.308 -15.614 1.00 95.56 82 LEU A O 1
ATOM 663 N N . PRO A 1 83 ? 2.314 0.090 -15.473 1.00 95.44 83 PRO A N 1
ATOM 664 C CA . PRO A 1 83 ? 2.055 -0.061 -16.906 1.00 95.44 83 PRO A CA 1
ATOM 665 C C . PRO A 1 83 ? 0.881 0.796 -17.388 1.00 95.44 83 PRO A C 1
ATOM 667 O O . PRO A 1 83 ? 0.998 1.483 -18.395 1.00 95.44 83 PRO A O 1
ATOM 670 N N . LEU A 1 84 ? -0.210 0.841 -16.614 1.00 95.75 84 LEU A N 1
ATOM 671 C CA . LEU A 1 84 ? -1.397 1.629 -16.961 1.00 95.75 84 LEU A CA 1
ATOM 672 C C . LEU A 1 84 ? -1.098 3.135 -16.990 1.00 95.75 84 LEU A C 1
ATOM 674 O O . LEU A 1 84 ? -1.517 3.840 -17.902 1.00 95.75 84 LEU A O 1
ATOM 678 N N . LEU A 1 85 ? -0.335 3.643 -16.016 1.00 96.94 85 LEU A N 1
ATOM 679 C CA . LEU A 1 85 ? 0.095 5.043 -16.006 1.00 96.94 85 LEU A CA 1
ATOM 680 C C . LEU A 1 85 ? 0.995 5.368 -17.198 1.00 96.94 85 LEU A C 1
ATOM 682 O O . LEU A 1 85 ? 0.877 6.453 -17.760 1.00 96.94 85 LEU A O 1
ATOM 686 N N . TRP A 1 86 ? 1.886 4.451 -17.577 1.00 96.44 86 TRP A N 1
ATOM 687 C CA . TRP A 1 86 ? 2.753 4.641 -18.735 1.00 96.44 86 TRP A CA 1
ATOM 688 C C . TRP A 1 86 ? 1.962 4.670 -20.048 1.00 96.44 86 TRP A C 1
ATOM 690 O O . TRP A 1 86 ? 2.218 5.531 -20.887 1.00 96.44 86 TRP A O 1
ATOM 700 N N . GLU A 1 87 ? 0.971 3.789 -20.197 1.00 95.12 87 GLU A N 1
ATOM 701 C CA . GLU A 1 87 ? 0.062 3.767 -21.348 1.00 95.12 87 GLU A CA 1
ATOM 702 C C . GLU A 1 87 ? -0.753 5.065 -21.459 1.00 95.12 87 GLU A C 1
ATOM 704 O O . GLU A 1 87 ? -0.858 5.648 -22.536 1.00 95.12 87 GLU A O 1
ATOM 709 N N . MET A 1 88 ? -1.293 5.554 -20.339 1.00 97.38 88 MET A N 1
ATOM 710 C CA . MET A 1 88 ? -2.111 6.770 -20.309 1.00 97.38 88 MET A CA 1
ATOM 711 C C . MET A 1 88 ? -1.294 8.059 -20.485 1.00 97.38 88 MET A C 1
ATOM 713 O O . MET A 1 88 ? -1.805 9.042 -21.024 1.00 97.38 88 MET A O 1
ATOM 717 N N . PHE A 1 89 ? -0.044 8.078 -20.015 1.00 97.62 89 PHE A N 1
ATOM 718 C CA . PHE A 1 89 ? 0.818 9.264 -19.997 1.00 97.62 89 PHE A CA 1
ATOM 719 C C . PHE A 1 89 ? 2.218 8.951 -20.553 1.00 97.62 89 PHE A C 1
ATOM 721 O O . PHE A 1 89 ? 3.218 9.041 -19.825 1.00 97.62 89 PHE A O 1
ATOM 728 N N . PRO A 1 90 ? 2.324 8.599 -21.847 1.00 95.00 90 PRO A N 1
ATOM 729 C CA . PRO A 1 90 ? 3.595 8.220 -22.446 1.00 95.00 90 PRO A CA 1
ATOM 730 C C . PRO A 1 90 ? 4.597 9.379 -22.386 1.00 95.00 90 PRO A C 1
ATOM 732 O O . PRO A 1 90 ? 4.260 10.535 -22.646 1.00 95.00 90 PRO A O 1
ATOM 735 N N . ASN A 1 91 ? 5.854 9.059 -22.072 1.00 93.75 91 ASN A N 1
ATOM 736 C CA . ASN A 1 91 ? 6.971 10.007 -21.945 1.00 93.75 91 ASN A CA 1
ATOM 737 C C . ASN A 1 91 ? 6.820 11.063 -20.834 1.00 93.75 91 ASN A C 1
ATOM 739 O O . ASN A 1 91 ? 7.535 12.067 -20.840 1.00 93.75 91 ASN A O 1
ATOM 743 N N . HIS A 1 92 ? 5.926 10.855 -19.861 1.00 98.00 92 HIS A N 1
ATOM 744 C CA . HIS A 1 92 ? 5.849 11.733 -18.697 1.00 98.00 92 HIS A CA 1
ATOM 745 C C . HIS A 1 92 ? 7.190 11.727 -17.926 1.00 98.00 92 HIS A C 1
ATOM 747 O O . HIS A 1 92 ? 7.698 10.651 -17.611 1.00 98.00 92 HIS A O 1
ATOM 753 N N . PRO A 1 93 ? 7.754 12.892 -17.545 1.00 97.75 93 PRO A N 1
ATOM 754 C CA . PRO A 1 93 ? 9.122 12.995 -17.015 1.00 97.75 93 PRO A CA 1
ATOM 755 C C . PRO A 1 93 ? 9.361 12.242 -15.696 1.00 97.75 93 PRO A C 1
ATOM 757 O O . PRO A 1 93 ? 10.497 11.910 -15.376 1.00 97.75 93 PRO A O 1
ATOM 760 N N . ASN A 1 94 ? 8.296 11.962 -14.937 1.00 97.38 94 ASN A N 1
ATOM 761 C CA . ASN A 1 94 ? 8.365 11.207 -13.678 1.00 97.38 94 ASN A CA 1
ATOM 762 C C . ASN A 1 94 ? 7.991 9.721 -13.820 1.00 97.38 94 ASN A C 1
ATOM 764 O O . ASN A 1 94 ? 7.942 9.018 -12.810 1.00 97.38 94 ASN A O 1
ATOM 768 N N . LEU A 1 95 ? 7.666 9.246 -15.026 1.00 96.75 95 LEU A N 1
ATOM 769 C CA . LEU A 1 95 ? 7.334 7.843 -15.263 1.00 96.75 95 LEU A CA 1
ATOM 770 C C . LEU A 1 95 ? 8.501 7.128 -15.938 1.00 96.75 95 LEU A C 1
ATOM 772 O O . LEU A 1 95 ? 9.158 7.666 -16.825 1.00 96.75 95 LEU A O 1
ATOM 776 N N . LEU A 1 96 ? 8.732 5.890 -15.511 1.00 95.06 96 LEU A N 1
ATOM 777 C CA . LEU A 1 96 ? 9.578 4.959 -16.242 1.00 95.06 96 LEU A CA 1
ATOM 778 C C . LEU A 1 96 ? 8.698 4.094 -17.146 1.00 95.06 96 LEU A C 1
ATOM 780 O O . LEU A 1 96 ? 7.597 3.729 -16.717 1.00 95.06 96 LEU A O 1
ATOM 784 N N . PRO A 1 97 ? 9.191 3.711 -18.335 1.00 95.00 97 PRO A N 1
ATOM 785 C CA . PRO A 1 97 ? 8.518 2.728 -19.164 1.00 95.00 97 PRO A CA 1
ATOM 786 C C . PRO A 1 97 ? 8.263 1.431 -18.389 1.00 95.00 97 PRO A C 1
ATOM 788 O O . PRO A 1 97 ? 9.158 0.906 -17.718 1.00 95.00 97 PRO A O 1
ATOM 791 N N . ALA A 1 98 ? 7.026 0.946 -18.442 1.00 95.56 98 ALA A N 1
ATOM 792 C CA . ALA A 1 98 ? 6.573 -0.215 -17.690 1.00 95.56 98 ALA A CA 1
ATOM 793 C C . ALA A 1 98 ? 5.533 -0.999 -18.495 1.00 95.56 98 ALA A C 1
ATOM 795 O O . ALA A 1 98 ? 4.691 -0.407 -19.163 1.00 95.56 98 ALA A O 1
ATOM 796 N N . TRP A 1 99 ? 5.583 -2.325 -18.381 1.00 95.38 99 TRP A N 1
ATOM 797 C CA . TRP A 1 99 ? 4.710 -3.271 -19.081 1.00 95.38 99 TRP A CA 1
ATOM 798 C C . TRP A 1 99 ? 4.391 -4.456 -18.169 1.00 95.38 99 TRP A C 1
ATOM 800 O O . TRP A 1 99 ? 5.141 -4.713 -17.214 1.00 95.38 99 TRP A O 1
ATOM 810 N N . PHE A 1 100 ? 3.314 -5.195 -18.448 1.00 94.56 100 PHE A N 1
ATOM 811 C CA . PHE A 1 100 ? 3.172 -6.523 -17.861 1.00 94.56 100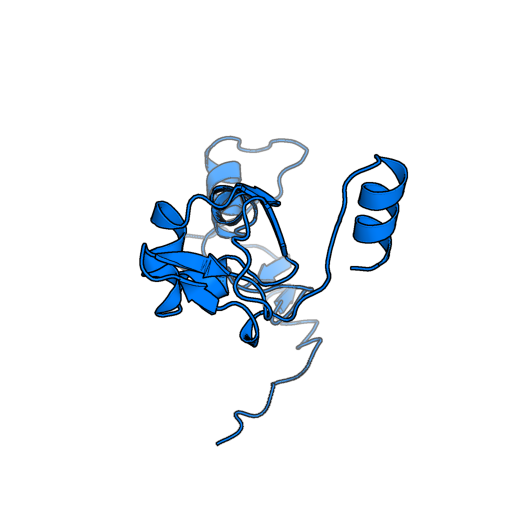 PHE A CA 1
ATOM 812 C C . PHE A 1 100 ? 4.124 -7.495 -18.560 1.00 94.56 100 PHE A C 1
ATOM 814 O O . PHE A 1 100 ? 4.446 -7.352 -19.734 1.00 94.56 100 PHE A O 1
ATOM 821 N N . ALA A 1 101 ? 4.606 -8.496 -17.821 1.00 88.00 101 ALA A N 1
ATOM 822 C CA . ALA A 1 101 ? 5.577 -9.458 -18.351 1.00 88.00 101 ALA A CA 1
ATOM 823 C C . ALA A 1 101 ? 5.000 -10.370 -19.452 1.00 88.00 101 ALA A C 1
ATOM 825 O O . ALA A 1 101 ? 5.763 -11.053 -20.127 1.00 88.00 101 ALA A O 1
ATOM 826 N N . GLU A 1 102 ? 3.673 -10.411 -19.576 1.00 87.06 102 GLU A N 1
ATOM 827 C CA . GLU A 1 102 ? 2.926 -11.216 -20.547 1.00 87.06 102 GLU A CA 1
ATOM 828 C C . GLU A 1 102 ? 2.573 -10.424 -21.820 1.00 87.06 102 GLU A C 1
ATOM 830 O O . GLU A 1 102 ? 2.109 -11.021 -22.790 1.00 87.06 102 GLU A O 1
ATOM 835 N N . ASP A 1 103 ? 2.804 -9.106 -21.827 1.00 90.12 103 ASP A N 1
ATOM 836 C CA . ASP A 1 103 ? 2.543 -8.242 -22.980 1.00 90.12 103 ASP A CA 1
ATOM 837 C C . ASP A 1 103 ? 3.666 -8.341 -24.028 1.00 90.12 103 ASP A C 1
ATOM 839 O O . ASP A 1 103 ? 4.742 -8.893 -23.781 1.00 90.12 103 ASP A O 1
ATOM 843 N N . ASP A 1 104 ? 3.440 -7.745 -25.203 1.00 88.06 104 ASP A N 1
ATOM 844 C CA . ASP A 1 104 ? 4.509 -7.491 -26.171 1.00 88.06 104 ASP A CA 1
ATOM 845 C C . ASP A 1 104 ? 5.386 -6.330 -25.676 1.00 88.06 104 ASP A C 1
ATOM 847 O O . ASP A 1 104 ? 5.004 -5.157 -25.724 1.00 88.06 104 ASP A O 1
ATOM 851 N N . VAL A 1 105 ? 6.551 -6.672 -25.124 1.00 87.56 105 VAL A N 1
ATOM 852 C CA . VAL A 1 105 ? 7.478 -5.718 -24.509 1.00 87.56 105 VAL A CA 1
ATOM 853 C C . VAL A 1 105 ? 8.630 -5.424 -25.476 1.00 87.56 105 VAL A C 1
ATOM 855 O O . VAL A 1 105 ? 9.266 -6.362 -25.966 1.00 87.56 105 VAL A O 1
ATOM 858 N N . PRO A 1 106 ? 8.973 -4.143 -25.727 1.00 88.81 106 PRO A N 1
ATOM 859 C CA . PRO A 1 106 ? 10.111 -3.807 -26.573 1.00 88.81 106 PRO A CA 1
ATOM 860 C C . PRO A 1 106 ? 11.417 -4.369 -26.005 1.00 88.81 106 PRO A C 1
ATOM 862 O O . PRO A 1 106 ? 11.579 -4.545 -24.794 1.00 88.81 106 PRO A O 1
ATOM 865 N N . HIS A 1 107 ? 12.386 -4.610 -26.888 1.00 89.19 107 HIS A N 1
ATOM 866 C CA . HIS A 1 107 ? 13.715 -5.034 -26.466 1.00 89.19 107 HIS A CA 1
ATOM 867 C C . HIS A 1 107 ? 14.350 -3.987 -25.540 1.00 89.19 107 HIS A C 1
ATOM 869 O O . HIS A 1 107 ? 14.363 -2.794 -25.847 1.00 89.19 107 HIS A O 1
ATOM 875 N N . MET A 1 108 ? 14.888 -4.448 -24.412 1.00 89.75 108 MET A N 1
ATOM 876 C CA . MET A 1 108 ? 15.540 -3.612 -23.410 1.00 89.75 108 MET A CA 1
ATOM 877 C C . MET A 1 108 ? 16.842 -4.263 -22.960 1.00 89.75 108 MET A C 1
ATOM 879 O O . MET A 1 108 ? 16.840 -5.400 -22.483 1.00 89.75 108 MET A O 1
ATOM 883 N N . ASP A 1 109 ? 17.925 -3.493 -23.009 1.00 91.56 109 ASP A N 1
ATOM 884 C CA . ASP A 1 109 ? 19.228 -3.919 -22.498 1.00 91.56 109 ASP A CA 1
ATOM 885 C C . ASP A 1 109 ? 19.243 -3.982 -20.970 1.00 91.56 109 ASP A C 1
ATOM 887 O O . ASP A 1 109 ? 20.015 -4.737 -20.394 1.00 91.56 109 ASP A O 1
ATOM 891 N N . LYS A 1 110 ? 18.395 -3.207 -20.280 1.00 93.44 110 LYS A N 1
ATOM 892 C CA . LYS A 1 110 ? 18.362 -3.162 -18.814 1.00 93.44 110 LYS A CA 1
ATOM 893 C C . LYS A 1 110 ? 16.962 -2.919 -18.278 1.00 93.44 110 LYS A C 1
ATOM 895 O O . LYS A 1 110 ? 16.332 -1.924 -18.624 1.00 93.44 110 LYS A O 1
ATOM 900 N N . TYR A 1 111 ? 16.494 -3.790 -17.390 1.00 92.69 111 TYR A N 1
ATOM 901 C CA . TYR A 1 111 ? 15.169 -3.663 -16.784 1.00 92.69 111 TYR A CA 1
ATOM 902 C C . TYR A 1 111 ? 15.076 -4.332 -15.410 1.00 92.69 111 TYR A C 1
ATOM 904 O O . TYR A 1 111 ? 15.953 -5.083 -14.976 1.00 92.69 111 TYR A O 1
ATOM 912 N N . VAL A 1 112 ? 13.987 -4.031 -14.700 1.00 92.81 112 VAL A N 1
ATOM 913 C CA . VAL A 1 112 ? 13.704 -4.568 -13.367 1.00 92.81 112 VAL A CA 1
ATOM 914 C C . VAL A 1 112 ? 12.367 -5.293 -13.385 1.00 92.81 112 VAL A C 1
ATOM 916 O O . VAL A 1 112 ? 11.333 -4.680 -13.636 1.00 92.81 112 VAL A O 1
ATOM 919 N N . VAL A 1 113 ? 12.369 -6.579 -13.040 1.00 91.19 113 VAL A N 1
ATOM 920 C CA . VAL A 1 113 ? 11.140 -7.358 -12.860 1.00 91.19 113 VAL A CA 1
ATOM 921 C C . VAL A 1 113 ? 10.707 -7.269 -11.405 1.00 91.19 113 VAL A C 1
ATOM 923 O O . VAL A 1 113 ? 11.467 -7.616 -10.497 1.00 91.19 113 VAL A O 1
ATOM 926 N N . LYS A 1 114 ? 9.475 -6.812 -11.176 1.00 90.19 114 LYS A N 1
ATOM 927 C CA . LYS A 1 114 ? 8.901 -6.641 -9.838 1.00 90.19 114 LYS A CA 1
ATOM 928 C C . LYS A 1 114 ? 7.598 -7.432 -9.726 1.00 90.19 114 LYS A C 1
ATOM 930 O O . LYS A 1 114 ? 6.705 -7.214 -10.540 1.00 90.19 114 LYS A O 1
ATOM 935 N N . PRO A 1 115 ? 7.427 -8.284 -8.705 1.00 88.62 115 PRO A N 1
ATOM 936 C CA . PRO A 1 115 ? 6.129 -8.887 -8.439 1.00 88.62 115 PRO A CA 1
ATOM 937 C C . PRO A 1 115 ? 5.105 -7.825 -8.027 1.00 88.62 115 PRO A C 1
ATOM 939 O O . PRO A 1 115 ? 5.428 -6.884 -7.288 1.00 88.62 115 PRO A O 1
ATOM 942 N N . LEU A 1 116 ? 3.855 -8.014 -8.459 1.00 86.38 116 LEU A N 1
ATOM 943 C CA . LEU A 1 116 ? 2.749 -7.102 -8.153 1.00 86.38 116 LEU A CA 1
ATOM 944 C C . LEU A 1 116 ? 2.555 -6.958 -6.638 1.00 86.38 116 LEU A C 1
ATOM 946 O O . LEU A 1 116 ? 2.620 -5.855 -6.098 1.00 86.38 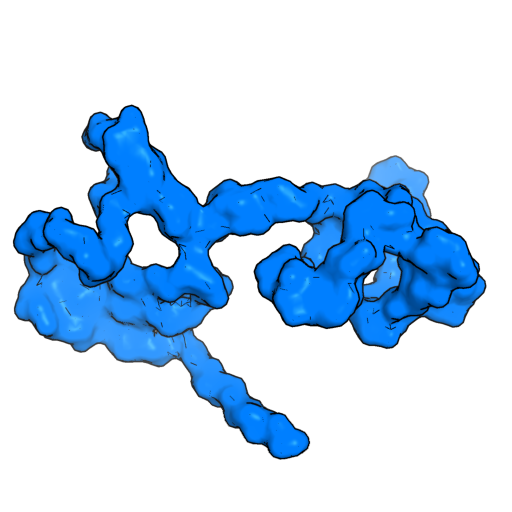116 LEU A O 1
ATOM 950 N N . PHE A 1 117 ? 2.450 -8.094 -5.945 1.00 79.31 117 PHE A N 1
ATOM 951 C CA . PHE A 1 117 ? 2.180 -8.180 -4.507 1.00 79.31 117 PHE A CA 1
ATOM 952 C C . PHE A 1 117 ? 3.445 -8.344 -3.645 1.00 79.31 117 PHE A C 1
ATOM 954 O O . PHE A 1 117 ? 3.447 -9.110 -2.685 1.00 79.31 117 PHE A O 1
ATOM 961 N N . SER A 1 118 ? 4.541 -7.657 -3.982 1.00 79.12 118 SER A N 1
ATOM 962 C CA . SER A 1 118 ? 5.746 -7.618 -3.134 1.00 79.12 118 SER A CA 1
ATOM 963 C C . SER A 1 118 ? 5.900 -6.303 -2.370 1.00 79.12 118 SER A C 1
ATOM 965 O O . SER A 1 118 ? 5.543 -5.232 -2.866 1.00 79.12 118 SER A O 1
ATOM 967 N N . ARG A 1 119 ? 6.500 -6.379 -1.181 1.00 78.06 119 ARG A N 1
ATOM 968 C CA . ARG A 1 119 ? 6.902 -5.229 -0.357 1.00 78.06 119 ARG A CA 1
ATOM 969 C C . ARG A 1 119 ? 8.422 -5.208 -0.190 1.00 78.06 119 ARG A C 1
ATOM 971 O O . ARG A 1 119 ? 9.077 -6.210 -0.454 1.00 78.06 119 ARG A O 1
ATOM 978 N N . GLU A 1 120 ? 8.968 -4.056 0.198 1.00 76.81 120 GLU A N 1
ATOM 979 C CA . GLU A 1 120 ? 10.364 -3.911 0.665 1.00 76.81 120 GLU A CA 1
ATOM 980 C C . GLU A 1 120 ? 11.445 -4.451 -0.292 1.00 76.81 120 GLU A C 1
ATOM 982 O O . GLU A 1 120 ? 12.514 -4.892 0.113 1.00 76.81 120 GLU A O 1
ATOM 987 N N . GLY A 1 121 ? 11.175 -4.425 -1.598 1.00 72.94 121 GLY A N 1
ATOM 988 C CA . GLY A 1 121 ? 12.117 -4.924 -2.600 1.00 72.94 121 GLY A CA 1
ATOM 989 C C . GLY A 1 121 ? 12.219 -6.450 -2.689 1.00 72.94 121 GLY A C 1
ATOM 990 O O . GLY A 1 121 ? 13.076 -6.958 -3.412 1.00 72.94 121 GLY A O 1
ATOM 991 N N . ALA A 1 122 ? 11.329 -7.183 -2.016 1.00 77.19 122 ALA A N 1
ATOM 992 C CA . ALA A 1 122 ? 11.291 -8.633 -2.080 1.00 77.19 122 ALA A CA 1
ATOM 993 C C . ALA A 1 122 ? 11.058 -9.122 -3.516 1.00 77.19 122 ALA A C 1
ATOM 995 O O . ALA A 1 122 ? 10.194 -8.612 -4.243 1.00 77.19 122 ALA A O 1
ATOM 996 N N . ASN A 1 123 ? 11.812 -10.160 -3.890 1.00 80.44 123 ASN A N 1
ATOM 997 C CA . ASN A 1 123 ? 11.688 -10.876 -5.161 1.00 80.44 123 ASN A CA 1
ATOM 998 C C . ASN A 1 123 ? 11.840 -9.98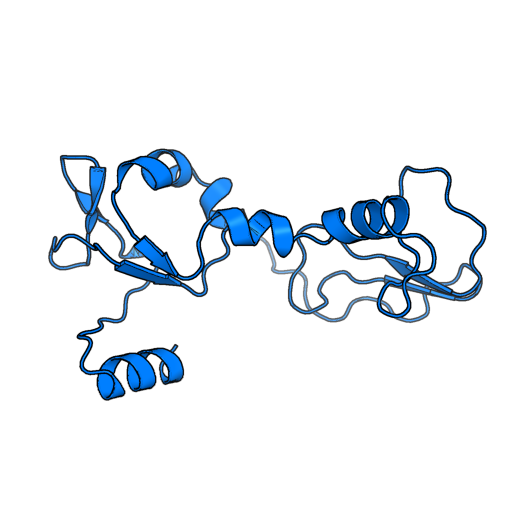7 -6.412 1.00 80.44 123 ASN A C 1
ATOM 1000 O O . ASN A 1 123 ? 11.296 -10.306 -7.468 1.00 80.44 123 ASN A O 1
ATOM 1004 N N . ILE A 1 124 ? 12.574 -8.876 -6.301 1.00 85.25 124 ILE A N 1
ATOM 1005 C CA . ILE A 1 124 ? 12.993 -8.079 -7.456 1.00 85.25 124 ILE A CA 1
ATOM 1006 C C . ILE A 1 124 ? 14.114 -8.808 -8.202 1.00 85.25 124 ILE A C 1
ATOM 1008 O O . ILE A 1 124 ? 15.037 -9.322 -7.572 1.00 85.25 124 ILE A O 1
ATOM 1012 N N . ARG A 1 125 ? 14.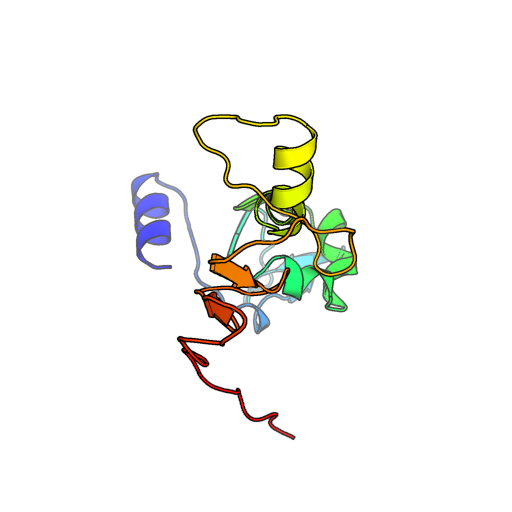051 -8.800 -9.537 1.00 88.50 125 ARG A N 1
ATOM 1013 C CA . ARG A 1 125 ? 15.149 -9.229 -10.415 1.00 88.50 125 ARG A CA 1
ATOM 1014 C C . ARG A 1 125 ? 15.624 -8.054 -11.248 1.00 88.50 125 ARG A C 1
ATOM 1016 O O . ARG A 1 125 ? 14.798 -7.311 -11.779 1.00 88.50 125 ARG A O 1
ATOM 1023 N N . ILE A 1 126 ? 16.935 -7.889 -11.361 1.00 90.56 126 ILE A N 1
ATOM 1024 C CA . ILE A 1 126 ? 17.550 -6.875 -12.221 1.00 90.56 126 ILE A CA 1
ATOM 1025 C C . ILE A 1 126 ? 18.225 -7.613 -13.365 1.00 90.56 126 ILE A C 1
ATOM 1027 O O . ILE A 1 126 ? 19.092 -8.452 -13.124 1.00 90.56 126 ILE A O 1
ATOM 1031 N N . VAL A 1 127 ? 17.808 -7.303 -14.588 1.00 90.88 127 VAL A N 1
ATOM 1032 C CA . VAL A 1 127 ? 18.318 -7.927 -15.806 1.00 90.88 127 VAL A CA 1
ATOM 1033 C C . VAL A 1 127 ? 19.099 -6.889 -16.596 1.00 90.88 127 VAL A C 1
ATOM 1035 O O . VAL A 1 127 ? 18.617 -5.774 -16.791 1.00 90.88 127 VAL A O 1
ATOM 1038 N N . GLU A 1 128 ? 20.295 -7.259 -17.036 1.00 93.19 128 GLU A N 1
ATOM 1039 C CA . GLU A 1 128 ? 21.147 -6.475 -17.924 1.00 93.19 128 GLU A CA 1
ATOM 1040 C C . GLU A 1 128 ? 21.688 -7.393 -19.028 1.00 93.19 128 GLU A C 1
ATOM 1042 O O . GLU A 1 128 ? 22.214 -8.467 -18.746 1.00 93.19 128 GLU A O 1
ATOM 1047 N N . ASN A 1 129 ? 21.506 -7.013 -20.291 1.00 91.00 129 ASN A N 1
ATOM 1048 C CA . ASN A 1 129 ? 21.873 -7.780 -21.484 1.00 91.00 129 ASN A CA 1
ATOM 1049 C C . ASN A 1 129 ? 21.375 -9.238 -21.448 1.00 91.00 129 ASN A C 1
ATOM 1051 O O . ASN A 1 129 ? 22.093 -10.176 -21.790 1.00 91.00 129 ASN A O 1
ATOM 1055 N N . GLY A 1 130 ? 20.143 -9.438 -20.965 1.00 86.06 130 GLY A N 1
ATOM 1056 C CA . GLY A 1 130 ? 19.531 -10.762 -20.803 1.00 86.06 130 GLY A CA 1
ATOM 1057 C C . GLY A 1 130 ? 20.057 -11.587 -19.620 1.00 86.06 130 GLY A C 1
ATOM 1058 O O . GLY A 1 130 ? 19.572 -12.695 -19.402 1.00 86.06 130 GLY A O 1
ATOM 1059 N N . GLN A 1 131 ? 21.002 -11.067 -18.833 1.00 88.12 131 GLN A N 1
ATOM 1060 C CA . GLN A 1 131 ? 21.559 -11.733 -17.655 1.00 88.12 131 GLN A CA 1
ATOM 1061 C C . GLN A 1 131 ? 21.021 -11.116 -16.364 1.00 88.12 131 GLN A C 1
ATOM 1063 O O . GLN A 1 131 ? 20.950 -9.898 -16.218 1.00 88.12 131 GLN A O 1
ATOM 1068 N N . GLU A 1 132 ? 20.648 -11.952 -15.396 1.00 87.81 132 GLU A N 1
ATOM 1069 C CA . GLU A 1 132 ? 20.267 -11.479 -14.064 1.00 87.81 132 GLU A CA 1
ATOM 1070 C C . GLU A 1 132 ? 21.530 -11.110 -13.272 1.00 87.81 132 GLU A C 1
ATOM 1072 O O . GLU A 1 132 ? 22.305 -11.982 -12.886 1.00 87.81 132 GLU A O 1
ATOM 1077 N N . ILE A 1 133 ? 21.745 -9.813 -13.037 1.00 86.81 133 ILE A N 1
ATOM 1078 C CA . ILE A 1 133 ? 22.980 -9.292 -12.420 1.00 86.81 133 ILE A CA 1
ATOM 1079 C C . ILE A 1 133 ? 22.896 -9.148 -10.895 1.00 86.81 133 ILE A C 1
ATOM 1081 O O . ILE A 1 133 ? 23.902 -8.900 -10.233 1.00 86.81 133 ILE A O 1
ATOM 1085 N N . ALA A 1 134 ? 21.705 -9.304 -10.315 1.00 69.38 134 ALA A N 1
ATOM 1086 C CA . ALA A 1 134 ? 21.507 -9.287 -8.870 1.00 69.38 134 ALA A CA 1
ATOM 1087 C C . ALA A 1 134 ? 20.414 -10.290 -8.468 1.00 69.38 134 ALA A C 1
ATOM 1089 O O . ALA A 1 134 ? 19.231 -9.993 -8.654 1.00 69.38 134 ALA A O 1
ATOM 1090 N N . PRO A 1 135 ? 20.784 -11.450 -7.892 1.00 54.78 135 PRO A N 1
ATOM 1091 C CA . PRO A 1 135 ? 19.820 -12.393 -7.352 1.00 54.78 135 PRO A CA 1
ATOM 1092 C C . PRO A 1 135 ? 19.439 -12.049 -5.900 1.00 54.78 135 PRO A C 1
ATOM 1094 O O . PRO A 1 135 ? 20.275 -11.656 -5.087 1.00 54.78 135 PRO A O 1
ATOM 1097 N N . ARG A 1 136 ? 18.140 -12.219 -5.605 1.00 54.81 136 ARG A N 1
ATOM 1098 C CA . ARG A 1 136 ? 17.444 -12.265 -4.297 1.00 54.81 136 ARG A CA 1
ATOM 1099 C C . ARG A 1 136 ? 18.104 -11.531 -3.118 1.00 54.81 136 ARG A C 1
ATOM 1101 O O . ARG A 1 136 ? 18.908 -12.101 -2.383 1.00 54.81 136 ARG A O 1
ATOM 1108 N N . ARG A 1 137 ? 17.594 -10.339 -2.790 1.00 42.81 137 ARG A N 1
ATOM 1109 C CA . ARG A 1 137 ? 17.693 -9.802 -1.424 1.00 42.81 137 ARG A CA 1
ATOM 1110 C C . ARG A 1 137 ? 16.406 -10.142 -0.644 1.00 42.81 137 ARG A C 1
ATOM 1112 O O . ARG A 1 137 ? 15.332 -9.666 -1.001 1.00 42.81 137 ARG A O 1
ATOM 1119 N N . TRP A 1 138 ? 16.601 -10.930 0.424 1.00 42.72 138 TRP A N 1
ATOM 1120 C CA . TRP A 1 138 ? 15.718 -11.328 1.546 1.00 42.72 138 TRP A CA 1
ATOM 1121 C C . TRP A 1 138 ? 14.900 -12.632 1.422 1.00 42.72 138 TRP A C 1
ATOM 1123 O O . TRP A 1 138 ? 14.406 -13.008 0.364 1.00 42.72 138 TRP A O 1
ATOM 1133 N N . ALA A 1 139 ? 14.891 -13.355 2.548 1.00 38.09 139 ALA A N 1
ATOM 1134 C CA . ALA A 1 139 ? 14.763 -14.798 2.716 1.00 38.09 139 ALA A CA 1
ATOM 1135 C C . ALA A 1 139 ? 13.400 -15.403 2.351 1.00 38.09 139 ALA A C 1
ATOM 1137 O O . ALA A 1 139 ? 12.340 -14.818 2.555 1.00 38.09 139 ALA A O 1
ATOM 1138 N N . VAL A 1 140 ? 13.460 -16.654 1.897 1.00 36.75 140 VAL A N 1
ATOM 1139 C CA . VAL A 1 140 ? 12.336 -17.591 1.909 1.00 36.75 140 VAL A CA 1
ATOM 1140 C C . VAL A 1 140 ? 11.899 -17.760 3.368 1.00 36.75 140 VAL A C 1
ATOM 1142 O O . VAL A 1 140 ? 12.683 -18.242 4.182 1.00 36.75 140 VAL A O 1
ATOM 1145 N N . TRP A 1 141 ? 10.675 -17.362 3.716 1.00 37.75 141 TRP A N 1
ATOM 1146 C CA . TRP A 1 141 ? 10.076 -17.784 4.982 1.00 37.75 141 TRP A CA 1
ATOM 1147 C C . TRP A 1 141 ? 9.803 -19.289 4.864 1.00 37.75 141 TRP A C 1
ATOM 1149 O O . TRP A 1 141 ? 9.090 -19.681 3.932 1.00 37.75 141 TRP A O 1
ATOM 1159 N N . PRO A 1 142 ? 10.377 -20.161 5.712 1.00 35.75 142 PRO A N 1
ATOM 1160 C CA . PRO A 1 142 ? 9.989 -21.560 5.690 1.00 35.75 142 PRO A CA 1
ATOM 1161 C C . PRO A 1 142 ? 8.501 -21.619 6.039 1.00 35.75 142 PRO A C 1
ATOM 1163 O O . PRO A 1 142 ? 8.061 -21.005 7.014 1.00 35.75 142 PRO A O 1
ATOM 1166 N N . LYS A 1 143 ? 7.715 -22.329 5.222 1.00 37.25 143 LYS A N 1
ATOM 1167 C CA . LYS A 1 143 ? 6.368 -22.737 5.626 1.00 37.25 143 LYS A CA 1
ATOM 1168 C C . LYS A 1 143 ? 6.525 -23.464 6.964 1.00 37.25 143 LYS A C 1
ATOM 1170 O O . LYS A 1 143 ? 7.231 -24.467 7.013 1.00 37.25 143 LYS A O 1
ATOM 1175 N N . ARG A 1 144 ? 5.943 -22.927 8.037 1.00 42.06 144 ARG A N 1
ATOM 1176 C CA . ARG A 1 144 ? 5.666 -23.748 9.214 1.00 42.06 144 ARG A CA 1
ATOM 1177 C C . ARG A 1 144 ? 4.471 -24.621 8.846 1.00 42.06 144 ARG A C 1
ATOM 1179 O O . ARG A 1 144 ? 3.507 -24.104 8.280 1.00 42.06 144 ARG A O 1
ATOM 1186 N N . GLU A 1 145 ? 4.647 -25.920 9.053 1.00 40.88 145 GLU A N 1
ATOM 1187 C CA . GLU A 1 145 ? 3.581 -26.925 9.049 1.00 40.88 145 GLU A CA 1
ATOM 1188 C C . GLU A 1 145 ? 2.495 -26.579 10.072 1.00 40.88 145 GLU A C 1
ATOM 1190 O O . GLU A 1 145 ? 2.840 -25.950 11.104 1.00 40.88 145 GLU A O 1
#

InterPro domains:
  IPR005494 Glutathionylspermidine synthase, pre-ATP-grasp-like domain [PF03738] (1-133)
  IPR016185 Pre-ATP-grasp domain superfamily [SSF52440] (2-91)